Protein AF-X1K4A0-F1 (afdb_monomer)

Mean predicted aligned error: 5.48 Å

pLDDT: mean 82.94, std 9.7, range [43.5, 90.69]

Solvent-accessible surface area (backbone atoms only — not comparable to full-atom values): 4455 Å² total; per-residue (Å²): 132,94,62,95,56,49,61,49,75,43,62,46,98,87,37,47,77,76,42,77,46,79,69,50,92,72,89,72,66,61,69,61,50,33,48,50,54,44,53,50,52,53,54,50,27,68,72,64,75,43,87,70,57,61,53,71,58,100,88,49,76,47,78,49,84,81,89,128

Radius of gyration: 12.42 Å; Cα contacts (8 Å, |Δi|>4): 64; chains: 1; bounding box: 24×24×34 Å

Structure (mmCIF, N/CA/C/O backbone):
data_AF-X1K4A0-F1
#
_entry.id   AF-X1K4A0-F1
#
loop_
_atom_site.group_PDB
_atom_site.id
_atom_site.type_symbol
_atom_site.label_atom_id
_atom_site.label_alt_id
_atom_site.label_comp_id
_atom_site.label_asym_id
_atom_site.label_entity_id
_atom_site.label_seq_id
_atom_site.pdbx_PDB_ins_code
_atom_site.Cartn_x
_atom_site.Cartn_y
_atom_site.Cartn_z
_atom_site.occupancy
_atom_site.B_iso_or_equiv
_atom_site.auth_seq_id
_atom_site.auth_comp_id
_atom_site.auth_asym_id
_atom_site.auth_atom_id
_atom_site.pdbx_PDB_model_num
ATOM 1 N N . MET A 1 1 ? 0.650 -4.772 -22.848 1.00 43.50 1 MET A N 1
ATOM 2 C CA . MET A 1 1 ? 0.709 -5.930 -21.931 1.00 43.50 1 MET A CA 1
ATOM 3 C C . MET A 1 1 ? -0.150 -5.577 -20.727 1.00 43.50 1 MET A C 1
ATOM 5 O O . MET A 1 1 ? 0.213 -4.676 -19.986 1.00 43.50 1 MET A O 1
ATOM 9 N N . ILE A 1 2 ? -1.356 -6.141 -20.627 1.00 45.19 2 ILE A N 1
ATOM 10 C CA . ILE A 1 2 ? -2.320 -5.793 -19.573 1.00 45.19 2 ILE A CA 1
ATOM 11 C C . ILE A 1 2 ? -1.933 -6.592 -18.328 1.00 45.19 2 ILE A C 1
ATOM 13 O O . ILE A 1 2 ? -2.376 -7.722 -18.161 1.00 45.19 2 ILE A O 1
ATOM 17 N N . SER A 1 3 ? -1.084 -6.023 -17.474 1.00 52.62 3 SER A N 1
ATOM 18 C CA . SER A 1 3 ? -1.110 -6.388 -16.060 1.00 52.62 3 SER A CA 1
ATOM 19 C C . SER A 1 3 ? -1.873 -5.282 -15.350 1.00 52.62 3 SER A C 1
ATOM 21 O O . SER A 1 3 ? -1.373 -4.170 -15.202 1.00 52.62 3 SER A O 1
ATOM 23 N N . VAL A 1 4 ? -3.126 -5.558 -14.983 1.00 76.56 4 VAL A N 1
ATOM 24 C CA . VAL A 1 4 ? -3.974 -4.613 -14.231 1.00 76.56 4 VAL A CA 1
ATOM 25 C C . VAL A 1 4 ? -3.358 -4.314 -12.854 1.00 76.56 4 VAL A C 1
ATOM 27 O O . VAL A 1 4 ? -3.600 -3.259 -12.279 1.00 76.56 4 VAL A O 1
ATOM 30 N N . ILE A 1 5 ? -2.523 -5.228 -12.345 1.00 83.38 5 ILE A N 1
ATOM 31 C CA . ILE A 1 5 ? -1.838 -5.133 -11.056 1.00 83.38 5 ILE A CA 1
ATOM 32 C C . ILE A 1 5 ? -0.327 -5.145 -11.309 1.00 83.38 5 ILE A C 1
ATOM 34 O O . ILE A 1 5 ? 0.195 -6.081 -11.915 1.00 83.38 5 ILE A O 1
ATOM 38 N N . GLN A 1 6 ? 0.369 -4.103 -10.850 1.00 87.38 6 GLN A N 1
ATOM 39 C CA . GLN A 1 6 ? 1.826 -3.967 -10.991 1.00 87.38 6 GLN A CA 1
ATOM 40 C C . GLN A 1 6 ? 2.566 -4.755 -9.905 1.00 87.38 6 GLN A C 1
ATOM 42 O O . GLN A 1 6 ? 3.537 -5.451 -10.183 1.00 87.38 6 GLN A O 1
ATOM 47 N N . TYR A 1 7 ? 2.059 -4.726 -8.675 1.00 88.00 7 TYR A N 1
ATOM 48 C CA . TYR A 1 7 ? 2.570 -5.531 -7.573 1.00 88.00 7 TYR A CA 1
ATOM 49 C C . TYR A 1 7 ? 1.493 -5.748 -6.510 1.00 88.00 7 TYR A C 1
ATOM 51 O O . TYR A 1 7 ? 0.526 -4.993 -6.408 1.00 88.00 7 TYR A O 1
ATOM 59 N N . LEU A 1 8 ? 1.685 -6.789 -5.706 1.00 88.50 8 LEU A N 1
ATOM 60 C CA . LEU A 1 8 ? 0.916 -7.084 -4.504 1.00 88.50 8 LEU A CA 1
ATOM 61 C C . LEU A 1 8 ? 1.861 -7.014 -3.306 1.00 88.50 8 LEU A C 1
ATOM 63 O O . LEU A 1 8 ? 2.875 -7.711 -3.289 1.00 88.50 8 LEU A O 1
ATOM 67 N N . ASN A 1 9 ? 1.512 -6.208 -2.306 1.00 88.94 9 ASN A N 1
ATOM 68 C CA . ASN A 1 9 ? 2.230 -6.144 -1.038 1.00 88.94 9 ASN A CA 1
ATOM 69 C C . ASN A 1 9 ? 1.254 -6.427 0.106 1.00 88.94 9 ASN A C 1
ATOM 71 O O . ASN A 1 9 ? 0.233 -5.752 0.225 1.00 88.94 9 ASN A O 1
ATOM 75 N N . ILE A 1 10 ? 1.555 -7.431 0.923 1.00 88.19 10 ILE 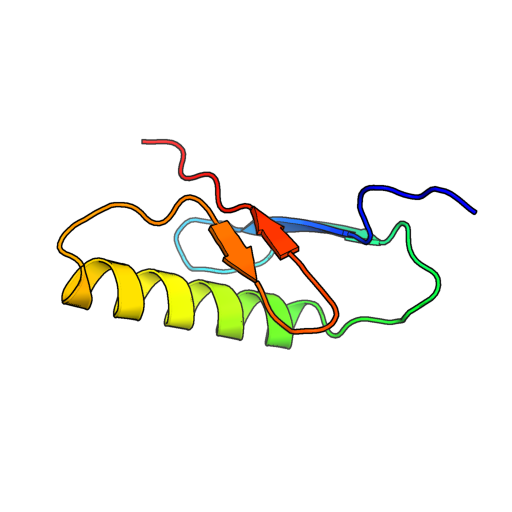A N 1
ATOM 76 C CA . ILE A 1 10 ? 0.816 -7.744 2.145 1.00 88.19 10 ILE A CA 1
ATOM 77 C C . ILE A 1 10 ? 1.693 -7.310 3.303 1.00 88.19 10 ILE A C 1
ATOM 79 O O . ILE A 1 10 ? 2.805 -7.817 3.461 1.00 88.19 10 ILE A O 1
ATOM 83 N N . LEU A 1 11 ? 1.184 -6.375 4.098 1.00 87.50 11 LEU A N 1
ATOM 84 C CA . LEU A 1 11 ? 1.878 -5.852 5.263 1.00 87.50 11 LEU A CA 1
ATOM 85 C C . LEU A 1 11 ? 1.330 -6.498 6.536 1.00 87.50 11 LEU A C 1
ATOM 87 O O . LEU A 1 11 ? 0.140 -6.795 6.642 1.00 87.50 11 LEU A O 1
ATOM 91 N N . THR A 1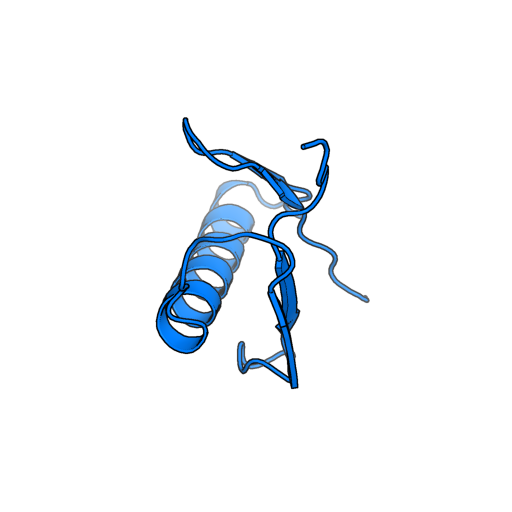 12 ? 2.201 -6.710 7.511 1.00 86.00 12 THR A N 1
ATOM 92 C CA . THR A 1 12 ? 1.808 -6.971 8.893 1.00 86.00 12 THR A CA 1
ATOM 93 C C . THR A 1 12 ? 1.252 -5.694 9.529 1.00 86.00 12 THR A C 1
ATOM 95 O O . THR A 1 12 ? 1.437 -4.588 9.019 1.00 86.00 12 THR A O 1
ATOM 98 N N . LYS A 1 13 ? 0.601 -5.822 10.691 1.00 81.69 13 LYS A N 1
ATOM 99 C CA . LYS A 1 13 ? 0.042 -4.674 11.428 1.00 81.69 13 LYS A CA 1
ATOM 100 C C . LYS A 1 13 ? 1.093 -3.618 11.807 1.00 81.69 13 LYS A C 1
ATOM 102 O O . LYS A 1 13 ? 0.762 -2.446 11.929 1.00 81.69 13 LYS A O 1
ATOM 107 N N . ASP A 1 14 ? 2.348 -4.022 11.993 1.00 81.06 14 ASP A N 1
ATOM 108 C CA . ASP A 1 14 ? 3.490 -3.137 12.255 1.00 81.06 14 ASP A CA 1
ATOM 109 C C . ASP A 1 14 ? 4.131 -2.561 10.975 1.00 81.06 14 ASP A C 1
ATOM 111 O O . ASP A 1 14 ? 5.194 -1.953 11.047 1.00 81.06 14 ASP A O 1
ATOM 115 N N . GLY A 1 15 ? 3.500 -2.737 9.808 1.00 78.50 15 GLY A N 1
ATOM 116 C CA . GLY A 1 15 ? 3.929 -2.142 8.538 1.00 78.50 15 GLY A CA 1
ATOM 117 C C . GLY A 1 15 ? 5.064 -2.885 7.829 1.00 78.50 15 GLY A C 1
ATOM 118 O O . GLY A 1 15 ? 5.575 -2.399 6.820 1.00 78.50 15 GLY A O 1
ATOM 119 N N . LYS A 1 16 ? 5.470 -4.067 8.313 1.00 82.62 16 LYS A N 1
ATOM 120 C CA . LYS A 1 16 ? 6.504 -4.881 7.657 1.00 82.62 16 LYS A CA 1
ATOM 121 C C . LYS A 1 16 ? 5.909 -5.673 6.503 1.00 82.62 16 LYS A C 1
ATOM 123 O O . LYS A 1 16 ? 4.813 -6.212 6.606 1.00 82.62 16 LYS A O 1
ATOM 128 N N . SER A 1 17 ? 6.652 -5.803 5.408 1.00 84.69 17 SER A N 1
ATOM 129 C CA . SER A 1 17 ? 6.211 -6.619 4.276 1.00 84.69 17 SER A CA 1
ATOM 130 C C . SER A 1 17 ? 6.308 -8.113 4.597 1.00 84.69 17 SER A C 1
ATOM 132 O O . SER A 1 17 ? 7.397 -8.645 4.814 1.00 84.69 17 SER A O 1
ATOM 134 N N . LEU A 1 18 ? 5.157 -8.786 4.616 1.00 87.12 18 LEU A N 1
ATOM 135 C CA . LEU A 1 18 ? 5.021 -10.234 4.775 1.00 87.12 18 LEU A CA 1
ATOM 136 C C . LEU A 1 18 ? 5.133 -10.955 3.427 1.00 87.12 18 LEU A C 1
ATOM 138 O O . LEU A 1 18 ? 5.790 -11.988 3.317 1.00 87.12 18 LEU A O 1
ATOM 142 N N . LEU A 1 19 ? 4.485 -10.408 2.397 1.00 88.19 19 LEU A N 1
ATOM 143 C CA . LEU A 1 19 ? 4.518 -10.933 1.036 1.00 88.19 19 LEU A CA 1
ATOM 144 C C . LEU A 1 19 ? 4.651 -9.776 0.060 1.00 88.19 19 LEU A C 1
ATOM 146 O O . LEU A 1 19 ? 3.856 -8.844 0.097 1.00 88.19 19 LEU A O 1
ATOM 150 N N . PHE A 1 20 ? 5.589 -9.897 -0.872 1.00 90.31 20 PHE A N 1
ATOM 151 C CA . PHE A 1 20 ? 5.690 -8.995 -2.006 1.00 90.31 20 PHE A CA 1
ATOM 152 C C . PHE A 1 20 ? 5.786 -9.794 -3.300 1.00 90.31 20 PHE A C 1
ATOM 154 O O . PHE A 1 20 ? 6.608 -10.704 -3.429 1.00 90.31 20 PHE A O 1
ATOM 161 N N . ARG A 1 21 ? 4.916 -9.473 -4.254 1.00 89.81 21 ARG A N 1
ATOM 162 C CA . ARG A 1 21 ? 4.922 -10.040 -5.603 1.00 89.81 21 ARG A CA 1
ATOM 163 C C . ARG A 1 21 ? 4.957 -8.900 -6.601 1.00 89.81 21 ARG A C 1
ATOM 165 O O . ARG A 1 21 ? 4.030 -8.100 -6.630 1.00 89.81 21 ARG A O 1
ATOM 172 N N . ASN A 1 22 ? 6.005 -8.857 -7.413 1.00 88.75 22 ASN A N 1
ATOM 173 C CA . ASN A 1 22 ? 6.109 -7.938 -8.534 1.00 88.75 22 ASN A CA 1
ATOM 174 C C . ASN A 1 22 ? 5.658 -8.651 -9.814 1.00 88.75 22 ASN A C 1
ATOM 176 O O . ASN A 1 22 ? 6.169 -9.724 -10.134 1.00 88.75 22 ASN A O 1
ATOM 180 N N . TYR A 1 23 ? 4.676 -8.076 -10.500 1.00 87.94 23 TYR A N 1
ATOM 181 C CA . TYR A 1 23 ? 4.167 -8.550 -11.790 1.00 87.94 23 TYR A CA 1
ATOM 182 C C . TYR A 1 23 ? 4.537 -7.594 -12.932 1.00 87.94 23 TYR A C 1
ATOM 184 O O . TYR A 1 23 ? 4.349 -7.928 -14.103 1.00 87.94 23 TYR A O 1
ATOM 192 N N . GLY A 1 24 ? 5.019 -6.396 -12.593 1.00 81.75 24 GLY A N 1
ATOM 193 C CA . GLY A 1 24 ? 5.474 -5.382 -13.527 1.00 81.75 24 GLY A CA 1
ATOM 194 C C . GLY A 1 24 ? 6.935 -5.566 -13.927 1.00 81.75 24 GLY A C 1
ATOM 195 O O . GLY A 1 24 ? 7.659 -6.414 -13.410 1.00 81.75 24 GLY A O 1
ATOM 196 N N . SER A 1 25 ? 7.371 -4.738 -14.873 1.00 80.69 25 SER A N 1
ATOM 197 C CA . SER A 1 25 ? 8.766 -4.674 -15.323 1.00 80.69 25 SER A CA 1
ATOM 198 C C . SER A 1 25 ? 9.635 -3.739 -14.480 1.00 80.69 25 SER A C 1
ATOM 200 O O . SER A 1 25 ? 10.850 -3.728 -14.651 1.00 80.69 25 SER A O 1
ATOM 202 N N . SER A 1 26 ? 9.021 -2.920 -13.624 1.00 79.75 26 SER A N 1
ATOM 203 C CA . SER A 1 26 ? 9.725 -1.939 -12.799 1.00 79.75 26 SER A CA 1
ATOM 204 C C . SER A 1 26 ? 10.203 -2.582 -11.510 1.00 79.75 26 SER A C 1
ATOM 206 O O . SER A 1 26 ? 9.410 -3.212 -10.812 1.00 79.75 26 SER A O 1
ATOM 208 N N . ASP A 1 27 ? 11.475 -2.392 -11.178 1.00 78.62 27 ASP A N 1
ATOM 209 C CA . ASP A 1 27 ? 12.008 -2.810 -9.887 1.00 78.62 27 ASP A CA 1
ATOM 210 C C . ASP A 1 27 ? 11.594 -1.788 -8.821 1.00 78.62 27 ASP A C 1
ATOM 212 O O . ASP A 1 27 ? 11.753 -0.580 -9.008 1.00 78.62 27 ASP A O 1
ATOM 216 N N . VAL A 1 28 ? 10.985 -2.260 -7.736 1.00 82.00 28 VAL A N 1
ATOM 217 C CA . VAL A 1 28 ? 10.380 -1.406 -6.704 1.00 82.00 28 VAL A CA 1
ATOM 218 C C . VAL A 1 28 ? 11.046 -1.703 -5.373 1.00 82.00 28 VAL A C 1
ATOM 220 O O . VAL A 1 28 ? 11.078 -2.856 -4.940 1.00 82.00 28 VAL A O 1
ATOM 223 N N . ASP A 1 29 ? 11.512 -0.656 -4.689 1.00 87.62 29 ASP A N 1
ATOM 224 C CA . ASP A 1 29 ? 11.983 -0.774 -3.311 1.00 87.62 29 ASP A CA 1
ATOM 225 C C . ASP A 1 29 ? 10.796 -1.070 -2.385 1.00 87.62 29 ASP A C 1
ATOM 227 O O . ASP A 1 29 ? 9.988 -0.204 -2.032 1.00 87.62 29 ASP A O 1
ATOM 231 N N . ARG A 1 30 ? 10.681 -2.348 -2.028 1.00 85.62 30 ARG A N 1
ATOM 232 C CA . ARG A 1 30 ? 9.596 -2.890 -1.216 1.00 85.62 30 ARG A CA 1
ATOM 233 C C . ARG A 1 30 ? 9.514 -2.237 0.156 1.00 85.62 30 ARG A C 1
ATOM 235 O O . ARG A 1 30 ? 8.405 -1.986 0.628 1.00 85.62 30 ARG A O 1
ATOM 242 N N . ASP A 1 31 ? 10.651 -2.036 0.810 1.00 85.88 31 ASP A N 1
ATOM 243 C CA .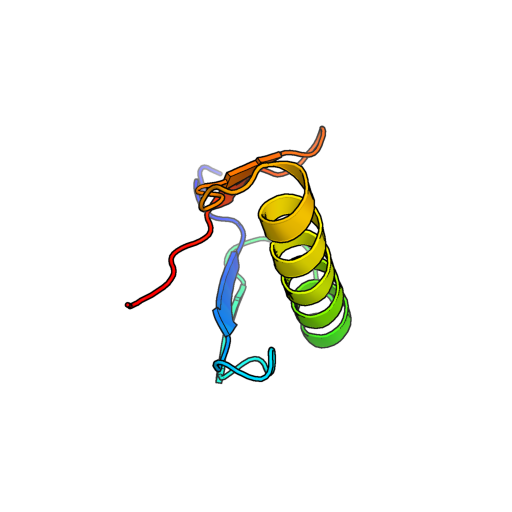 ASP A 1 31 ? 10.681 -1.600 2.204 1.00 85.88 31 ASP A CA 1
AT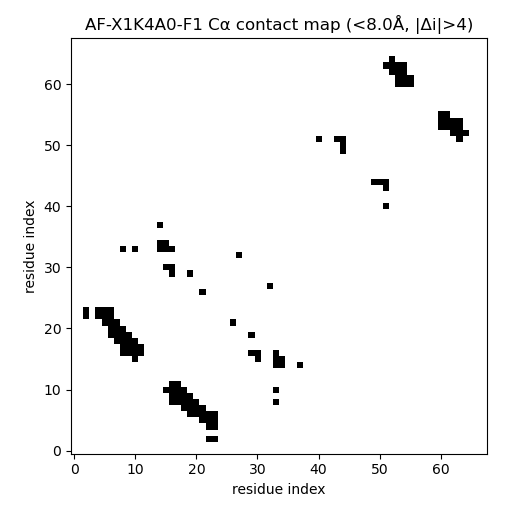OM 244 C C . ASP A 1 31 ? 10.368 -0.101 2.280 1.00 85.88 31 ASP A C 1
ATOM 246 O O . ASP A 1 31 ? 9.573 0.318 3.127 1.00 85.88 31 ASP A O 1
ATOM 250 N N . LEU A 1 32 ? 10.871 0.686 1.321 1.00 87.56 32 LEU A N 1
ATOM 251 C CA . LEU A 1 32 ? 10.498 2.091 1.171 1.00 87.56 32 LEU A CA 1
ATOM 252 C C . LEU A 1 32 ? 9.002 2.251 0.880 1.00 87.56 32 LEU A C 1
ATOM 254 O O . LEU A 1 32 ? 8.324 3.048 1.533 1.00 87.56 32 LEU A O 1
ATOM 258 N N . LEU A 1 33 ? 8.468 1.474 -0.067 1.00 86.44 33 LEU A N 1
ATOM 259 C CA . LEU A 1 33 ? 7.053 1.551 -0.421 1.00 86.44 33 LEU A CA 1
ATOM 260 C C . LEU A 1 33 ? 6.150 1.120 0.745 1.00 86.44 33 LEU A C 1
ATOM 262 O O . LEU A 1 33 ? 5.141 1.773 1.016 1.00 86.44 33 LEU A O 1
ATOM 266 N N . ALA A 1 34 ? 6.508 0.041 1.446 1.00 86.25 34 ALA A N 1
ATOM 267 C CA . ALA A 1 34 ? 5.781 -0.426 2.624 1.00 86.25 34 ALA A CA 1
ATOM 268 C C . ALA A 1 34 ? 5.764 0.633 3.736 1.00 86.25 34 ALA A C 1
ATOM 270 O O . ALA A 1 34 ? 4.703 0.910 4.305 1.00 86.25 34 ALA A O 1
ATOM 271 N N . GLY A 1 35 ? 6.913 1.262 4.005 1.00 88.62 35 GLY A N 1
ATOM 272 C CA . GLY A 1 35 ? 7.031 2.338 4.987 1.00 88.62 35 GLY A CA 1
ATOM 273 C C . GLY A 1 35 ? 6.189 3.557 4.614 1.00 88.62 35 GLY A C 1
ATOM 274 O O . GLY A 1 35 ? 5.422 4.055 5.442 1.00 88.62 35 GLY A O 1
ATOM 275 N N . PHE A 1 36 ? 6.261 3.988 3.352 1.00 88.31 36 PHE A N 1
ATOM 276 C CA . PHE A 1 36 ? 5.470 5.107 2.844 1.00 88.31 36 PHE A CA 1
ATOM 277 C C . PHE A 1 36 ? 3.964 4.853 2.968 1.00 88.31 36 PHE A C 1
ATOM 279 O O . PHE A 1 36 ? 3.257 5.671 3.554 1.00 88.31 36 PHE A O 1
ATOM 286 N N . LEU A 1 37 ? 3.466 3.717 2.465 1.00 87.50 37 LEU A N 1
ATOM 287 C CA . LEU A 1 37 ? 2.032 3.410 2.489 1.00 87.50 37 LEU A CA 1
ATOM 288 C C . LEU A 1 37 ? 1.495 3.253 3.915 1.00 87.50 37 LEU A C 1
ATOM 290 O O . LEU A 1 37 ? 0.378 3.690 4.191 1.00 87.50 37 LEU A O 1
ATOM 294 N N . SER A 1 38 ? 2.292 2.688 4.827 1.00 86.38 38 SER A N 1
ATOM 295 C CA . SER A 1 38 ? 1.917 2.554 6.240 1.00 86.38 38 SER A CA 1
ATOM 296 C C . SER A 1 38 ? 1.768 3.921 6.913 1.00 86.38 38 SER A C 1
ATOM 298 O O . SER A 1 38 ? 0.740 4.195 7.534 1.00 86.38 38 SER A O 1
ATOM 300 N N . ALA A 1 39 ? 2.756 4.806 6.743 1.00 88.69 39 ALA A N 1
ATOM 301 C CA . ALA A 1 39 ? 2.715 6.158 7.300 1.00 88.69 39 ALA A CA 1
ATOM 302 C C . ALA A 1 39 ? 1.586 6.997 6.681 1.00 88.69 39 ALA A C 1
ATOM 304 O O . ALA A 1 39 ? 0.818 7.636 7.401 1.00 88.69 39 ALA A O 1
ATOM 305 N N . PHE A 1 40 ? 1.439 6.939 5.353 1.00 88.19 40 PHE A N 1
ATOM 306 C CA . PHE A 1 40 ? 0.371 7.614 4.618 1.00 88.19 40 PHE A CA 1
ATOM 307 C C . PHE A 1 40 ? -1.014 7.175 5.103 1.00 88.19 40 PHE A C 1
ATOM 309 O O . PHE A 1 40 ? -1.865 8.019 5.380 1.00 88.19 40 PHE A O 1
ATOM 316 N N . SER A 1 41 ? -1.240 5.864 5.239 1.00 84.62 41 SER A N 1
ATOM 317 C CA . SER A 1 41 ? -2.525 5.325 5.684 1.00 84.62 41 SER A CA 1
ATOM 318 C C . SER A 1 41 ? -2.866 5.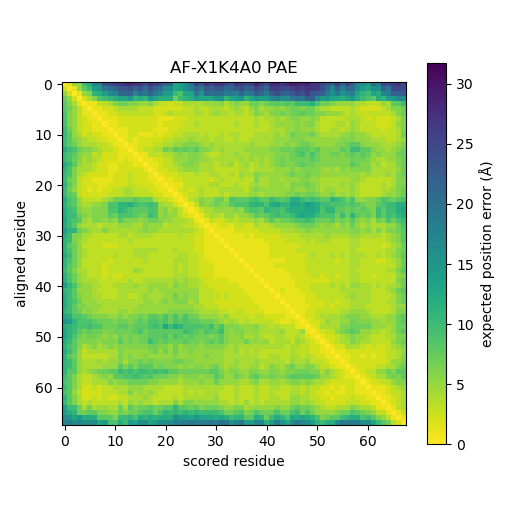763 7.109 1.00 84.62 41 SER A C 1
ATOM 320 O O . SER A 1 41 ? -4.009 6.133 7.372 1.00 84.62 41 SER A O 1
ATOM 322 N N . GLY A 1 42 ? -1.894 5.749 8.027 1.00 85.69 42 GLY A N 1
ATOM 323 C CA . GLY A 1 42 ? -2.095 6.226 9.399 1.00 85.69 42 GLY A CA 1
ATOM 324 C C . GLY A 1 42 ? -2.487 7.702 9.434 1.00 85.69 42 GLY A C 1
ATOM 325 O O . GLY A 1 42 ? -3.539 8.057 9.963 1.00 85.69 42 GLY A O 1
ATOM 326 N N . PHE A 1 43 ? -1.699 8.541 8.765 1.00 89.75 43 PHE A N 1
ATOM 327 C CA . PHE A 1 43 ? -1.929 9.983 8.692 1.00 89.75 43 PHE A CA 1
ATOM 328 C C . PHE A 1 43 ? -3.297 10.340 8.093 1.00 89.75 43 PHE A C 1
ATOM 330 O O . PHE A 1 43 ? -4.061 11.131 8.645 1.00 89.75 43 PHE A O 1
ATOM 337 N N . MET A 1 44 ? -3.653 9.725 6.967 1.00 88.00 44 MET A N 1
ATOM 338 C CA . MET A 1 44 ? -4.916 10.016 6.289 1.00 88.00 44 MET A CA 1
ATOM 339 C C . MET A 1 44 ? -6.136 9.492 7.066 1.00 88.00 44 MET A C 1
ATOM 341 O O . MET A 1 44 ? -7.222 10.072 6.968 1.00 88.00 44 MET A O 1
ATOM 345 N N . LYS A 1 45 ? -5.979 8.430 7.866 1.00 86.75 45 LYS A N 1
ATOM 346 C CA . LYS A 1 45 ? -7.031 7.926 8.758 1.00 86.75 45 LYS A CA 1
ATOM 347 C C . LYS A 1 45 ? -7.289 8.905 9.899 1.00 86.75 45 LYS A C 1
ATOM 349 O O . LYS A 1 45 ? -8.447 9.171 10.213 1.00 86.75 45 LYS A O 1
ATOM 354 N N . GLU A 1 46 ? -6.234 9.493 10.460 1.00 89.19 46 GLU A N 1
ATOM 355 C CA . GLU A 1 46 ? -6.342 10.538 11.486 1.00 89.19 46 GLU A CA 1
ATOM 356 C C . GLU A 1 46 ? -7.045 11.795 10.961 1.00 89.19 46 GLU A C 1
ATOM 358 O O . GLU A 1 46 ? -7.930 12.329 11.627 1.00 89.19 46 GLU A O 1
ATOM 363 N N . ILE A 1 47 ? -6.717 12.243 9.746 1.00 90.69 47 ILE A N 1
ATOM 364 C CA . ILE A 1 47 ? -7.356 13.428 9.153 1.00 90.69 47 ILE A CA 1
ATOM 365 C C . ILE A 1 47 ? -8.817 13.161 8.800 1.00 90.69 47 ILE A C 1
ATOM 367 O O . ILE A 1 47 ? -9.693 13.965 9.111 1.00 90.69 47 ILE A O 1
ATOM 371 N N . SER A 1 48 ? -9.085 12.054 8.108 1.00 88.12 48 SER A N 1
ATOM 372 C CA . SER A 1 48 ? -10.416 11.792 7.556 1.00 88.12 48 SER A CA 1
ATOM 373 C C . SER A 1 48 ? -11.402 11.228 8.577 1.00 88.12 48 SER A C 1
ATOM 375 O O . SER A 1 48 ? -12.595 11.174 8.284 1.00 88.12 48 SER A O 1
ATOM 377 N N . GLN A 1 49 ? -10.919 10.779 9.745 1.00 87.81 49 GLN A N 1
ATOM 378 C CA . GLN A 1 49 ? -11.706 10.040 10.741 1.00 87.81 49 GLN A CA 1
ATOM 379 C C . GLN A 1 49 ? -12.432 8.828 10.121 1.00 87.81 49 GLN A C 1
ATOM 381 O O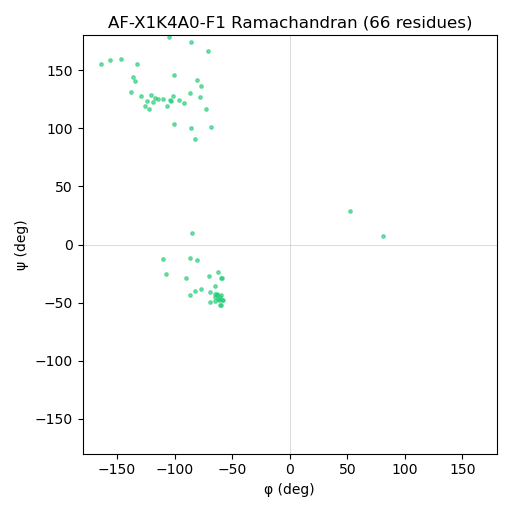 . GLN A 1 49 ? -13.506 8.419 10.563 1.00 87.81 49 GLN A O 1
ATOM 386 N N . SER A 1 50 ? -11.857 8.263 9.055 1.00 84.50 50 SER A N 1
ATOM 387 C CA . SER A 1 50 ? -12.461 7.213 8.239 1.00 84.50 50 SER A CA 1
ATOM 388 C C . SER A 1 50 ? -11.399 6.260 7.693 1.00 84.50 50 SER A C 1
ATOM 390 O O . SER A 1 50 ? -10.215 6.593 7.628 1.00 84.50 50 SER A O 1
ATOM 392 N N . ASP A 1 51 ? -11.814 5.056 7.303 1.00 82.31 51 ASP A N 1
ATOM 393 C CA . ASP A 1 51 ? -10.899 4.101 6.682 1.00 82.31 51 ASP A CA 1
ATOM 394 C C . ASP A 1 51 ? -10.630 4.463 5.217 1.00 82.31 51 ASP A C 1
ATOM 396 O O . ASP A 1 51 ? -11.545 4.749 4.439 1.00 82.31 51 ASP A O 1
ATOM 400 N N . ILE A 1 52 ? -9.363 4.375 4.818 1.00 83.75 52 ILE A N 1
ATOM 401 C CA . ILE A 1 52 ? -8.926 4.655 3.450 1.00 83.75 52 ILE A CA 1
ATOM 402 C C . ILE A 1 52 ? -8.952 3.358 2.656 1.00 83.75 52 ILE A C 1
ATOM 404 O O . ILE A 1 52 ? -8.258 2.401 2.984 1.00 83.75 52 ILE A O 1
ATOM 408 N N . LYS A 1 53 ? -9.722 3.339 1.568 1.00 85.81 53 LYS A N 1
ATOM 409 C CA . LYS A 1 53 ? -9.829 2.164 0.686 1.00 85.81 53 LYS A CA 1
ATOM 410 C C . LYS A 1 53 ? -8.803 2.163 -0.443 1.00 85.81 53 LYS A C 1
ATOM 412 O O . LYS A 1 53 ? -8.437 1.112 -0.961 1.00 85.81 53 LYS A O 1
ATOM 417 N N . SER A 1 54 ? -8.374 3.344 -0.877 1.00 87.88 54 SER A N 1
ATOM 418 C CA . SER A 1 54 ? -7.401 3.483 -1.957 1.00 87.88 54 SER A CA 1
ATOM 419 C C . SER A 1 54 ? -6.792 4.878 -1.997 1.00 87.88 54 SER A C 1
ATOM 421 O O . SER A 1 54 ? -7.453 5.841 -1.615 1.00 87.88 54 SER A O 1
ATOM 423 N N . THR A 1 55 ? -5.593 4.985 -2.560 1.00 86.56 55 THR A N 1
ATOM 424 C CA . THR A 1 55 ? -4.955 6.250 -2.950 1.00 86.56 55 THR A CA 1
ATOM 425 C C . THR A 1 55 ? -4.400 6.137 -4.369 1.00 86.56 55 THR A C 1
ATOM 427 O O . THR A 1 55 ? -4.159 5.027 -4.845 1.00 86.56 55 THR A O 1
ATOM 430 N N . ALA A 1 56 ? -4.243 7.251 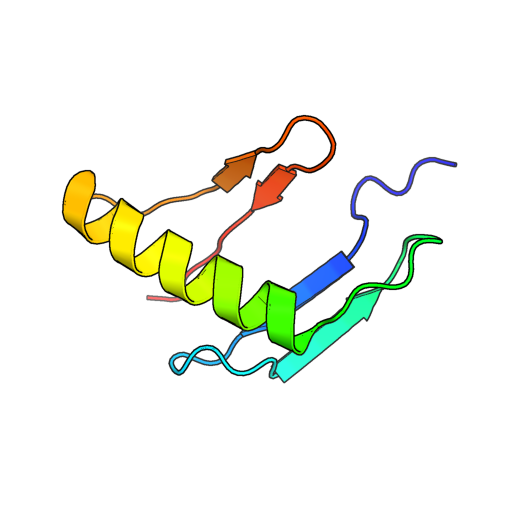-5.076 1.00 87.88 56 ALA A N 1
ATOM 431 C CA . ALA A 1 56 ? -3.717 7.265 -6.436 1.00 87.88 56 ALA A CA 1
ATOM 432 C C . ALA A 1 56 ? -2.672 8.369 -6.604 1.00 87.88 56 ALA A C 1
ATOM 434 O O . ALA A 1 56 ? -2.830 9.467 -6.075 1.00 87.88 56 ALA A O 1
ATOM 435 N N . THR A 1 57 ? -1.623 8.051 -7.350 1.00 84.50 57 THR A N 1
ATOM 436 C CA . THR A 1 57 ? -0.696 9.001 -7.960 1.00 84.50 57 THR A CA 1
ATOM 437 C C . THR A 1 57 ? -1.001 9.081 -9.456 1.00 84.50 57 THR A C 1
ATOM 439 O O . THR A 1 57 ? -1.863 8.355 -9.956 1.00 84.50 57 THR A O 1
ATOM 442 N N . ASP A 1 58 ? -0.275 9.929 -10.181 1.00 82.56 58 ASP A N 1
ATOM 443 C CA . ASP A 1 58 ? -0.438 10.064 -11.634 1.00 82.56 58 ASP A CA 1
ATOM 444 C C . ASP A 1 58 ? -0.177 8.746 -12.388 1.00 82.56 58 ASP A C 1
ATOM 446 O O . ASP A 1 58 ? -0.774 8.490 -13.431 1.00 82.56 58 ASP A O 1
ATOM 450 N N . GLU A 1 59 ? 0.679 7.882 -11.834 1.00 81.81 59 GLU A N 1
ATOM 451 C CA . GLU A 1 59 ? 1.125 6.641 -12.477 1.00 81.81 59 GLU A CA 1
ATOM 452 C C . GLU A 1 59 ? 0.525 5.369 -11.859 1.00 81.81 59 GLU A C 1
ATOM 454 O O . GLU A 1 5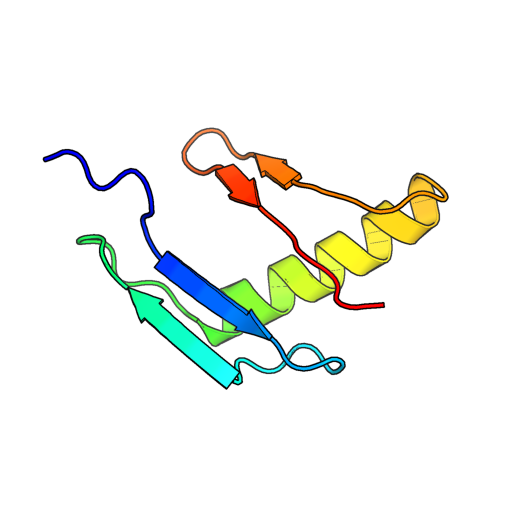9 ? 0.416 4.343 -12.534 1.00 81.81 59 GLU A O 1
ATOM 459 N N . PHE A 1 60 ? 0.127 5.402 -10.582 1.00 82.88 60 PHE A N 1
ATOM 460 C CA . PHE A 1 60 ? -0.280 4.203 -9.848 1.00 82.88 60 PHE A CA 1
ATOM 461 C C . PHE A 1 60 ? -1.536 4.424 -9.017 1.00 82.88 60 PHE A C 1
ATOM 463 O O . PHE A 1 60 ? -1.719 5.455 -8.377 1.00 82.88 60 PHE A O 1
ATOM 470 N N . LYS A 1 61 ? -2.366 3.382 -8.932 1.00 87.25 61 LYS A N 1
ATOM 471 C CA . LYS A 1 61 ? -3.465 3.310 -7.970 1.00 87.25 61 LYS A CA 1
ATOM 472 C C . LYS A 1 61 ? -3.215 2.192 -6.968 1.00 87.25 61 LYS A C 1
ATOM 474 O O . LYS A 1 61 ? -3.041 1.034 -7.340 1.00 87.25 61 LYS A O 1
ATOM 479 N N . TYR A 1 62 ? -3.254 2.554 -5.696 1.00 86.69 62 TYR A N 1
ATOM 480 C CA . TYR A 1 62 ? -3.022 1.687 -4.554 1.00 86.69 62 TYR A CA 1
ATOM 481 C C . TYR A 1 62 ? -4.355 1.361 -3.900 1.00 86.69 62 TYR A C 1
ATOM 483 O O . TYR A 1 62 ? -5.090 2.265 -3.508 1.00 86.69 62 TYR A O 1
ATOM 491 N N . TYR A 1 63 ? -4.656 0.076 -3.759 1.00 86.31 63 TYR A N 1
ATOM 492 C CA . TYR A 1 63 ? -5.810 -0.396 -3.002 1.00 86.31 63 TYR A CA 1
ATOM 493 C C . TYR A 1 63 ? -5.340 -0.881 -1.633 1.00 86.31 63 TYR A C 1
ATOM 495 O O . TYR A 1 63 ? -4.415 -1.688 -1.551 1.00 86.31 63 TYR A O 1
ATOM 503 N N . LEU A 1 64 ? -5.967 -0.375 -0.574 1.00 84.62 64 LEU A N 1
ATOM 504 C CA . LEU A 1 64 ? -5.639 -0.692 0.812 1.00 84.62 64 LEU A CA 1
ATOM 505 C C . LEU A 1 64 ? -6.774 -1.534 1.399 1.00 84.62 64 LEU A C 1
ATOM 507 O O . LEU A 1 64 ? -7.938 -1.132 1.359 1.00 84.62 64 LEU A O 1
ATOM 511 N N . TYR A 1 65 ? -6.430 -2.706 1.927 1.00 80.12 65 TYR A N 1
ATOM 512 C CA . TYR A 1 65 ? -7.363 -3.611 2.592 1.00 80.12 65 TYR A CA 1
ATOM 513 C C . TYR A 1 65 ? -6.869 -3.873 4.010 1.00 80.12 65 TYR A C 1
ATOM 515 O O . TYR A 1 65 ? -5.793 -4.436 4.194 1.00 80.12 65 TYR A O 1
ATOM 523 N N . ASP A 1 66 ? -7.665 -3.459 4.991 1.00 71.81 66 ASP A N 1
ATOM 524 C CA . ASP A 1 66 ? -7.425 -3.718 6.408 1.00 71.81 66 ASP A CA 1
ATOM 525 C C . ASP A 1 66 ? -8.359 -4.851 6.865 1.00 71.81 66 ASP A C 1
ATOM 527 O O . ASP A 1 66 ? -9.577 -4.776 6.668 1.00 71.81 66 ASP A O 1
ATOM 531 N N . TYR A 1 67 ? -7.793 -5.925 7.419 1.00 61.16 67 TYR A N 1
ATOM 532 C CA . TYR A 1 67 ? -8.569 -7.004 8.030 1.00 61.16 67 TYR A CA 1
ATOM 533 C C . TYR A 1 67 ? -8.850 -6.599 9.480 1.00 61.16 67 TYR A C 1
ATOM 535 O O . TYR A 1 67 ? -7.971 -6.705 10.333 1.00 61.16 67 TYR A O 1
ATOM 543 N N . ARG A 1 68 ? -10.062 -6.093 9.731 1.00 54.59 68 ARG A N 1
ATOM 544 C CA . ARG A 1 68 ? -10.557 -5.816 11.087 1.00 54.59 68 ARG A CA 1
ATOM 545 C C . ARG A 1 68 ? -10.690 -7.090 11.915 1.00 54.59 68 ARG A C 1
ATOM 547 O O . ARG A 1 68 ? -11.165 -8.100 11.348 1.00 54.59 68 ARG A O 1
#

Foldseek 3Di:
DDPVDQKDFDADPVLHTPDIDGPHPDDDDRSVVSVVVNVVQVVVCVVVVDHDQWDDDPVDIGGDDDDD

Sequence (68 aa):
MISVIQYLNILTKDGKSLLFRNYGSSDVDRDLLAGFLSAFSGFMKEISQSDIKSTATDEFKYYLYDYR

Secondary structure (DSSP, 8-state):
---S-SEEEEE-TTS-EEEEEE-SSS---HHHHHHHHHHHHHHHHHHHTS---EEE-SS-EEE-----

Nearest PDB structures (foldseek):
  7q3e-assembly1_B  TM=5.404E-01  e=3.220E+00  Mus musculus
  1qxx-assembly1_A-2  TM=3.008E-01  e=8.915E+00  Escherichia coli

Organism: NCBI:txid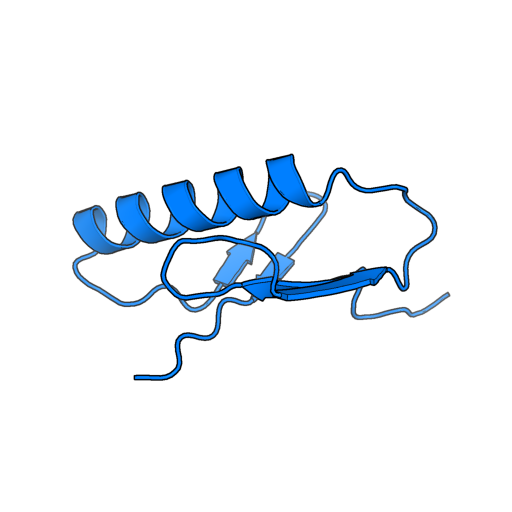412755